Protein AF-A0A3B9HYS1-F1 (afdb_monomer)

Foldseek 3Di:
DWDKDWDWDQDPVVRAIAIEIETDDPVDDLVRVLVCQQVLVCVVVVLVVCCVPVNNVRSVCCLQVVHWYFYPRDDPPPPDDPGGRTRNVVSVVVVVVPD

Nearest PDB structures (foldseek):
  7y5y-assembly1_B  TM=4.567E-01  e=5.556E-01  Anaerolineae bacterium
  8t7p-assembly1_A  TM=4.909E-01  e=2.645E+00  Plasmodium falciparum
  4r5t-assembly1_A  TM=4.014E-01  e=1.911E+00  Plasmodium falciparum FcB1/Columbia
  3t8v-assembly1_A  TM=4.194E-01  e=2.176E+00  Plasmodium falciparum FcB1/Columbia

Mean predicted align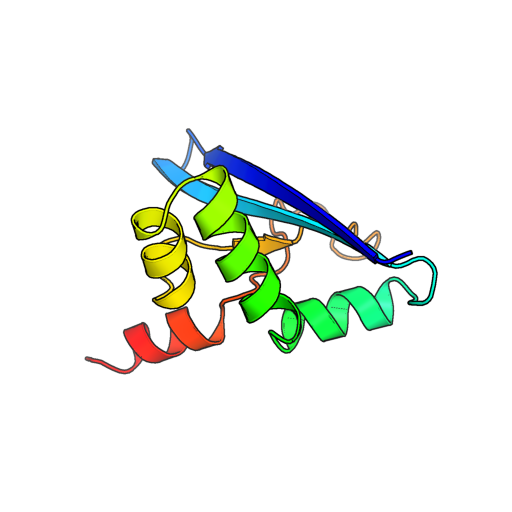ed error: 7.38 Å

pLDDT: mean 78.91, std 15.49, range [35.12, 95.44]

Radius of gyration: 13.42 Å; Cα contacts (8 Å, |Δi|>4): 143; chains: 1; bounding box: 27×33×43 Å

Secondary structure (DSSP, 8-state):
-EEEEEEEEEETTTTEEEEEEEEEETTS-HHHHHHHHHTTTTHHHHHHHHHHHH-HHHHHHHHHTSSEEEE----TTS-S---PEETTHHHHHHHHT--

Solvent-accessible surface area (backbone atoms only — not comparable to full-atom values): 5680 Å² total; per-residue (Å²): 97,84,46,79,46,76,48,82,45,73,41,78,93,78,73,46,62,33,37,38,32,48,79,48,40,78,87,53,53,74,67,57,50,50,48,37,38,66,72,30,70,50,40,69,56,52,35,53,51,35,27,75,75,72,30,62,70,54,17,47,31,34,65,57,30,78,30,48,36,28,32,59,75,83,51,93,81,61,70,95,60,98,70,48,50,56,31,40,51,68,31,40,52,62,55,67,72,71,119

Structure (mmCIF, N/CA/C/O backbone):
data_AF-A0A3B9HYS1-F1
#
_entry.id   AF-A0A3B9HYS1-F1
#
loop_
_atom_site.group_PDB
_atom_site.id
_atom_site.type_symbol
_atom_site.label_atom_id
_atom_site.label_alt_id
_atom_site.label_comp_id
_atom_site.label_asym_id
_atom_site.label_entity_id
_atom_site.label_seq_id
_atom_site.pdbx_PDB_ins_code
_atom_site.Cartn_x
_atom_site.Cartn_y
_atom_site.Cartn_z
_atom_site.occupancy
_atom_site.B_iso_or_equiv
_atom_site.auth_seq_id
_atom_site.auth_comp_id
_atom_site.auth_asym_id
_atom_site.auth_atom_id
_atom_site.pdbx_PDB_model_num
ATOM 1 N N . MET A 1 1 ? 5.196 -0.246 -18.839 1.00 76.88 1 MET A N 1
ATOM 2 C CA . MET A 1 1 ? 4.300 0.899 -18.550 1.00 76.88 1 MET A CA 1
ATOM 3 C C . MET A 1 1 ? 4.007 0.854 -17.066 1.00 76.88 1 MET A C 1
ATOM 5 O O . MET A 1 1 ? 3.710 -0.225 -16.578 1.00 76.88 1 MET A O 1
ATOM 9 N N . ARG A 1 2 ? 4.100 1.981 -16.354 1.00 82.75 2 ARG A N 1
ATOM 10 C CA . ARG A 1 2 ? 3.840 2.005 -14.911 1.00 82.75 2 ARG A CA 1
ATOM 11 C C . ARG A 1 2 ? 2.335 2.022 -14.639 1.00 82.75 2 ARG A C 1
ATOM 13 O O . ARG A 1 2 ? 1.632 2.884 -15.169 1.00 82.75 2 ARG A O 1
ATOM 20 N N . LYS A 1 3 ? 1.844 1.088 -13.827 1.00 85.06 3 LYS A N 1
ATOM 21 C CA . LYS A 1 3 ? 0.441 0.972 -13.422 1.00 85.06 3 LYS A CA 1
ATOM 22 C C . LYS A 1 3 ? 0.350 0.815 -11.908 1.00 85.06 3 LYS A C 1
ATOM 24 O O . LYS A 1 3 ? 1.047 0.002 -11.314 1.00 85.06 3 LYS A O 1
ATOM 29 N N . LEU A 1 4 ? -0.543 1.589 -11.305 1.00 86.19 4 LEU A N 1
ATOM 30 C CA . LEU A 1 4 ? -0.852 1.527 -9.884 1.00 86.19 4 LEU A CA 1
ATOM 31 C C . LEU A 1 4 ? -2.361 1.327 -9.738 1.00 86.19 4 LEU A C 1
ATOM 33 O O . LEU A 1 4 ? -3.142 2.124 -10.261 1.00 86.19 4 LEU A O 1
ATOM 37 N N . ILE A 1 5 ? -2.764 0.259 -9.064 1.00 86.75 5 ILE A N 1
ATOM 38 C CA . ILE A 1 5 ? -4.150 0.006 -8.676 1.00 86.75 5 ILE A CA 1
ATOM 39 C C . ILE A 1 5 ? -4.217 0.145 -7.163 1.00 86.75 5 ILE A C 1
ATOM 41 O O . ILE A 1 5 ? -3.351 -0.356 -6.448 1.00 86.75 5 ILE A O 1
ATOM 45 N N . ILE A 1 6 ? -5.241 0.847 -6.692 1.00 89.56 6 ILE A N 1
ATOM 46 C CA . ILE A 1 6 ? -5.476 1.048 -5.271 1.00 89.56 6 ILE A CA 1
ATOM 47 C C . ILE A 1 6 ? -6.905 0.643 -4.947 1.00 89.56 6 ILE A C 1
ATOM 49 O O . ILE A 1 6 ? -7.831 1.064 -5.641 1.00 89.56 6 ILE A O 1
ATOM 53 N N . ASP A 1 7 ? -7.064 -0.127 -3.876 1.00 89.94 7 ASP A N 1
ATOM 54 C CA . ASP A 1 7 ? -8.361 -0.488 -3.316 1.00 89.94 7 ASP A CA 1
ATOM 55 C C . ASP A 1 7 ? -8.380 -0.322 -1.790 1.00 89.94 7 ASP A C 1
ATOM 57 O O . ASP A 1 7 ? -7.338 -0.177 -1.144 1.00 89.94 7 ASP A O 1
ATOM 61 N N . PHE A 1 8 ? -9.577 -0.318 -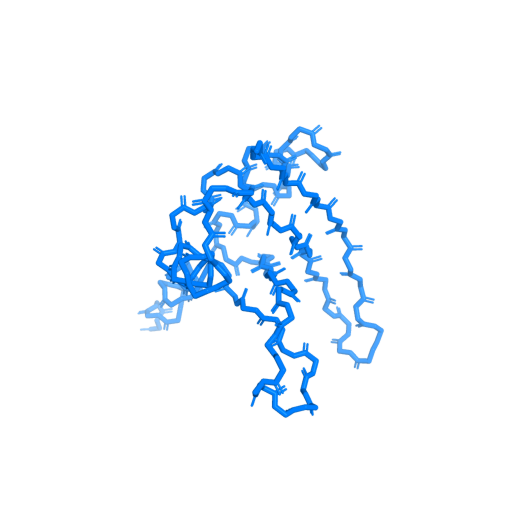1.217 1.00 88.50 8 PHE A N 1
ATOM 62 C CA . PHE A 1 8 ? -9.806 -0.244 0.215 1.00 88.50 8 PHE A CA 1
ATOM 63 C C . PHE A 1 8 ? -10.263 -1.608 0.730 1.00 88.50 8 PHE A C 1
ATOM 65 O O . PHE A 1 8 ? -11.310 -2.118 0.338 1.00 88.50 8 PHE A O 1
ATOM 72 N N . GLU A 1 9 ? -9.497 -2.189 1.646 1.00 88.38 9 GLU A N 1
ATOM 73 C CA . GLU A 1 9 ? -9.823 -3.461 2.280 1.00 88.38 9 GLU A CA 1
ATOM 74 C C . GLU A 1 9 ? -10.273 -3.228 3.723 1.00 88.38 9 GLU A C 1
ATOM 76 O O . GLU A 1 9 ? -9.672 -2.452 4.469 1.00 88.38 9 GLU A O 1
ATOM 81 N N . TYR A 1 10 ? -11.335 -3.925 4.126 1.00 85.19 10 TYR A N 1
ATOM 82 C CA . TYR A 1 10 ? -11.740 -4.047 5.521 1.00 85.19 10 TYR A CA 1
ATOM 83 C C . TYR A 1 10 ? -11.613 -5.503 5.956 1.00 85.19 10 TYR A C 1
ATOM 85 O O . TYR A 1 10 ? -12.313 -6.382 5.453 1.00 85.19 10 TYR A O 1
ATOM 93 N N . ASN A 1 11 ? -10.731 -5.758 6.915 1.00 81.88 11 ASN A N 1
ATOM 94 C CA . ASN A 1 11 ? -10.552 -7.080 7.485 1.00 81.88 11 ASN A CA 1
ATOM 95 C C . ASN A 1 11 ? -11.532 -7.270 8.652 1.00 81.88 11 ASN A C 1
ATOM 97 O O . ASN A 1 11 ? -11.298 -6.770 9.753 1.00 81.88 11 ASN A O 1
ATOM 101 N N . GLU A 1 12 ? -12.611 -8.024 8.426 1.00 80.62 12 GLU A N 1
ATOM 102 C CA . GLU A 1 12 ? -13.662 -8.251 9.432 1.00 80.62 12 GLU A CA 1
ATOM 103 C C . GLU A 1 12 ? -13.144 -8.927 10.711 1.00 80.62 12 GLU A C 1
ATOM 105 O O . GLU A 1 12 ? -13.607 -8.619 11.807 1.00 80.62 12 GLU A O 1
ATOM 110 N N . ALA A 1 13 ? -12.157 -9.821 10.596 1.00 77.69 13 ALA A N 1
ATOM 111 C CA . ALA A 1 13 ? -11.619 -10.564 11.736 1.00 77.69 13 ALA A CA 1
ATOM 112 C C . ALA A 1 13 ? -10.827 -9.672 12.707 1.00 77.69 13 ALA A C 1
ATOM 114 O O . ALA A 1 13 ? -10.839 -9.901 13.915 1.00 77.69 13 ALA A O 1
ATOM 115 N N . SER A 1 14 ? -10.133 -8.661 12.183 1.00 79.06 14 SER A N 1
ATOM 116 C CA . SER A 1 14 ? -9.347 -7.709 12.979 1.00 79.06 14 SER A CA 1
ATOM 117 C C . SER A 1 14 ? -10.048 -6.366 13.197 1.00 79.06 14 SER A C 1
ATOM 119 O O . SER A 1 14 ? -9.606 -5.578 14.032 1.00 79.06 14 SER A O 1
ATOM 121 N N . GLY A 1 15 ? -11.115 -6.086 12.445 1.00 81.62 15 GLY A N 1
ATOM 122 C CA . GLY A 1 15 ? -11.793 -4.793 12.405 1.00 81.62 15 GLY A CA 1
ATOM 123 C C . GLY A 1 15 ? -10.942 -3.660 11.824 1.00 81.62 15 GLY A C 1
ATOM 124 O O . GLY A 1 15 ? -11.266 -2.491 12.033 1.00 81.62 15 GLY A O 1
ATOM 125 N N . ARG A 1 16 ? -9.833 -3.979 11.145 1.00 82.06 16 ARG A N 1
ATOM 126 C CA . ARG A 1 16 ? -8.883 -2.995 10.614 1.00 82.06 16 ARG A CA 1
ATOM 127 C C . ARG A 1 16 ? -9.135 -2.748 9.135 1.00 82.06 16 ARG A C 1
ATOM 129 O O . ARG A 1 16 ? -9.337 -3.690 8.373 1.00 82.06 16 ARG A O 1
ATOM 136 N N . SER A 1 17 ? -9.047 -1.481 8.750 1.00 88.12 17 SER A N 1
ATOM 137 C CA . SER A 1 17 ? -9.023 -1.069 7.350 1.00 88.12 17 SER A CA 1
ATOM 138 C C . SER A 1 17 ? -7.592 -0.865 6.858 1.00 88.12 17 SER A C 1
ATOM 140 O O . SER A 1 17 ? -6.718 -0.444 7.625 1.00 88.12 17 SER A O 1
ATOM 142 N N . SER A 1 18 ? -7.371 -1.111 5.575 1.00 89.75 18 SER A N 1
ATOM 143 C CA . SER A 1 18 ? -6.098 -0.934 4.875 1.00 89.75 18 SER A CA 1
ATOM 144 C C . SER A 1 18 ? -6.347 -0.430 3.457 1.00 89.75 18 SER A C 1
ATOM 146 O O . SER A 1 18 ? -7.378 -0.701 2.847 1.00 89.75 18 SER A O 1
ATOM 148 N N . ILE A 1 19 ? -5.375 0.302 2.920 1.00 90.31 19 ILE A N 1
ATOM 149 C CA . ILE A 1 19 ? -5.257 0.507 1.484 1.00 90.31 19 ILE A CA 1
ATOM 150 C C . ILE A 1 19 ? -4.421 -0.626 0.915 1.00 90.31 19 ILE A C 1
ATOM 152 O O . ILE A 1 19 ? -3.289 -0.851 1.345 1.00 90.31 19 ILE A O 1
ATOM 156 N N . VAL A 1 20 ? -4.972 -1.294 -0.082 1.00 89.62 20 VAL A N 1
ATOM 157 C CA . VAL A 1 20 ? -4.310 -2.335 -0.847 1.00 89.62 20 VAL A CA 1
ATOM 158 C C . VAL A 1 20 ? -3.770 -1.721 -2.128 1.00 89.62 20 VAL A C 1
ATOM 160 O O . VAL A 1 20 ? -4.479 -0.997 -2.824 1.00 89.62 20 VAL A O 1
ATOM 163 N N . VAL A 1 21 ? -2.506 -1.993 -2.426 1.00 88.19 21 VAL A N 1
ATOM 164 C CA . VAL A 1 21 ? -1.811 -1.491 -3.607 1.00 88.19 21 VAL A CA 1
ATOM 165 C C . VAL A 1 21 ? -1.369 -2.676 -4.453 1.00 88.19 21 VAL A C 1
ATOM 167 O O . VAL A 1 21 ? -0.717 -3.599 -3.968 1.00 88.19 21 VAL A O 1
ATOM 170 N N . ASP A 1 22 ? -1.717 -2.636 -5.729 1.00 86.56 22 ASP A N 1
ATOM 171 C CA . ASP A 1 22 ? -1.128 -3.485 -6.758 1.00 86.56 22 ASP A CA 1
ATOM 172 C C . ASP A 1 22 ? -0.308 -2.575 -7.675 1.00 86.56 22 ASP A C 1
ATOM 174 O O . ASP A 1 22 ? -0.830 -1.658 -8.320 1.00 86.56 22 ASP A O 1
ATOM 178 N N . PHE A 1 23 ? 1.008 -2.766 -7.630 1.00 85.25 23 PHE A N 1
ATOM 179 C CA . PHE A 1 23 ? 1.973 -1.948 -8.341 1.00 85.25 23 PHE A CA 1
ATOM 180 C C . PHE A 1 23 ? 2.667 -2.796 -9.399 1.00 85.25 23 PHE A C 1
ATOM 182 O O . PHE A 1 23 ? 3.301 -3.795 -9.083 1.00 85.25 23 PHE A O 1
ATOM 189 N N . ASN A 1 24 ? 2.560 -2.371 -10.655 1.00 83.62 24 ASN A N 1
ATOM 190 C CA . ASN A 1 24 ? 3.109 -3.094 -11.787 1.00 83.62 24 ASN A CA 1
ATOM 191 C C . ASN A 1 24 ? 3.915 -2.146 -12.680 1.00 83.62 24 ASN A C 1
ATOM 193 O O . ASN A 1 24 ? 3.438 -1.072 -13.063 1.00 83.62 24 ASN A O 1
ATOM 197 N N . ASP A 1 25 ? 5.135 -2.546 -13.023 1.00 84.69 25 ASP A N 1
ATOM 198 C CA . ASP A 1 25 ? 5.972 -1.851 -13.990 1.00 84.69 25 ASP A CA 1
ATOM 199 C C . ASP A 1 25 ? 6.700 -2.866 -14.875 1.00 84.69 25 ASP A C 1
ATOM 201 O O . ASP A 1 25 ? 7.628 -3.533 -14.430 1.00 84.69 25 ASP A O 1
ATOM 205 N N . ASP A 1 26 ? 6.313 -2.945 -16.155 1.00 85.19 26 ASP A N 1
ATOM 206 C CA . ASP A 1 26 ? 6.925 -3.879 -17.119 1.00 85.19 26 ASP A CA 1
ATOM 207 C C . ASP A 1 26 ? 8.443 -3.679 -17.322 1.00 85.19 26 ASP A C 1
ATOM 209 O O . ASP A 1 26 ? 9.087 -4.483 -17.996 1.00 85.19 26 ASP A O 1
ATOM 213 N N . SER A 1 27 ? 9.008 -2.569 -16.834 1.00 86.69 27 SER A N 1
ATOM 214 C CA . SER A 1 27 ? 10.444 -2.280 -16.903 1.00 86.69 27 SER A CA 1
ATOM 215 C C . SER A 1 27 ? 11.234 -2.765 -15.686 1.00 86.69 27 SER A C 1
ATOM 217 O O . SER A 1 27 ? 12.463 -2.746 -15.728 1.00 86.69 27 SER A O 1
ATOM 219 N N . MET A 1 28 ? 10.544 -3.219 -14.636 1.00 84.00 28 MET A N 1
ATOM 220 C CA . MET A 1 28 ? 11.125 -3.669 -13.376 1.00 84.00 28 MET A CA 1
ATOM 221 C C . MET A 1 28 ? 10.856 -5.160 -13.159 1.00 84.00 28 MET A C 1
ATOM 223 O O . MET A 1 28 ? 9.810 -5.703 -13.507 1.00 84.00 28 MET A O 1
ATOM 227 N N . THR A 1 29 ? 11.810 -5.842 -12.544 1.00 84.25 29 THR A N 1
ATOM 228 C CA . THR A 1 29 ? 11.623 -7.190 -12.008 1.00 84.25 29 THR A CA 1
ATOM 229 C C . THR A 1 29 ? 10.813 -7.144 -10.712 1.00 84.25 29 THR A C 1
ATOM 231 O O . THR A 1 29 ? 10.826 -6.147 -9.991 1.00 84.25 29 THR A O 1
ATOM 234 N N . ASN A 1 30 ? 10.190 -8.262 -10.330 1.00 79.00 30 ASN A N 1
ATOM 235 C CA . ASN A 1 30 ? 9.480 -8.361 -9.046 1.00 79.00 30 ASN A CA 1
ATOM 236 C C . ASN A 1 30 ? 10.382 -8.019 -7.845 1.00 79.00 30 ASN A C 1
ATOM 238 O O . ASN A 1 30 ? 9.906 -7.528 -6.828 1.00 79.00 30 ASN A O 1
ATOM 242 N N . ILE A 1 31 ? 11.692 -8.284 -7.933 1.00 81.88 31 ILE A N 1
ATOM 243 C CA . ILE A 1 31 ? 12.645 -7.923 -6.873 1.00 81.88 31 ILE A CA 1
ATOM 244 C C . ILE A 1 31 ? 12.771 -6.400 -6.773 1.00 81.88 31 ILE A C 1
ATOM 246 O O . ILE A 1 31 ? 12.684 -5.857 -5.678 1.00 81.88 31 ILE A O 1
ATOM 250 N N . GLU A 1 32 ? 12.934 -5.711 -7.902 1.00 83.25 32 GLU A N 1
ATOM 251 C CA . GLU A 1 32 ? 13.029 -4.248 -7.944 1.00 83.25 32 GLU A CA 1
ATOM 252 C C . GLU A 1 32 ? 11.728 -3.586 -7.484 1.00 83.25 32 GLU A C 1
ATOM 254 O O . GLU A 1 32 ? 11.774 -2.613 -6.736 1.00 83.25 32 GLU A O 1
ATOM 259 N N . ILE A 1 33 ? 10.575 -4.145 -7.862 1.00 82.81 33 ILE A N 1
ATOM 260 C CA . ILE A 1 33 ? 9.268 -3.686 -7.380 1.00 82.81 33 ILE A CA 1
ATOM 261 C C . ILE A 1 33 ? 9.185 -3.826 -5.857 1.00 82.81 33 ILE A C 1
ATOM 263 O O . ILE A 1 33 ? 8.873 -2.860 -5.164 1.00 82.81 33 ILE A O 1
ATOM 267 N N . ASN A 1 34 ? 9.533 -4.994 -5.314 1.00 79.44 34 ASN A N 1
ATOM 268 C CA . ASN A 1 34 ? 9.520 -5.224 -3.871 1.00 79.44 34 ASN A CA 1
ATOM 269 C C . ASN A 1 34 ? 10.454 -4.273 -3.113 1.00 79.44 34 ASN A C 1
ATOM 271 O O . ASN A 1 34 ? 10.088 -3.786 -2.043 1.00 79.44 34 ASN A O 1
ATOM 275 N N . GLU A 1 35 ? 11.640 -3.989 -3.649 1.00 81.81 35 GLU A N 1
ATOM 276 C CA . GLU A 1 35 ? 12.572 -3.042 -3.034 1.00 81.81 35 GLU A CA 1
ATOM 277 C C . GLU A 1 35 ? 12.059 -1.598 -3.110 1.00 81.81 35 GLU A C 1
ATOM 279 O O . GLU A 1 35 ? 12.122 -0.898 -2.103 1.00 81.81 35 GLU A O 1
ATOM 284 N N . ALA A 1 36 ? 11.459 -1.171 -4.226 1.00 83.12 36 ALA A N 1
ATOM 285 C CA . ALA A 1 36 ? 10.817 0.144 -4.347 1.00 83.12 36 ALA A CA 1
ATOM 286 C C . ALA A 1 36 ? 9.626 0.310 -3.382 1.00 83.12 36 ALA A C 1
ATOM 288 O O . ALA A 1 36 ? 9.378 1.386 -2.833 1.00 83.12 36 ALA A O 1
ATOM 289 N N . VAL A 1 37 ? 8.883 -0.771 -3.137 1.00 83.00 37 VAL A N 1
ATOM 290 C CA . VAL A 1 37 ? 7.803 -0.805 -2.147 1.00 83.00 37 VAL A CA 1
ATOM 291 C C . VAL A 1 37 ? 8.371 -0.700 -0.727 1.00 83.00 37 VAL A C 1
ATOM 293 O O . VAL A 1 37 ? 7.904 0.121 0.062 1.00 83.00 37 VAL A O 1
ATOM 296 N N . ARG A 1 38 ? 9.389 -1.507 -0.393 1.00 79.31 38 ARG A N 1
ATOM 297 C CA . ARG A 1 38 ? 10.014 -1.539 0.943 1.00 79.31 38 ARG A CA 1
ATOM 298 C C . ARG A 1 38 ? 10.749 -0.253 1.291 1.00 79.31 38 ARG A C 1
ATOM 300 O O . ARG A 1 38 ? 10.737 0.145 2.453 1.00 79.31 38 ARG A O 1
ATOM 307 N N . SER A 1 39 ? 11.388 0.378 0.310 1.00 81.81 39 SER A N 1
ATOM 308 C CA . SER A 1 39 ? 12.090 1.652 0.475 1.00 81.81 39 SER A CA 1
ATOM 309 C C . SER A 1 39 ? 11.132 2.836 0.636 1.00 81.81 39 SER A C 1
ATOM 311 O O . SER A 1 39 ? 11.571 3.934 0.974 1.00 81.81 39 SER A O 1
ATOM 313 N N . GLY A 1 40 ? 9.832 2.629 0.393 1.00 80.94 40 GLY A N 1
ATOM 314 C CA . GLY A 1 40 ? 8.827 3.684 0.395 1.00 80.94 40 GLY A CA 1
ATOM 315 C C . GLY A 1 40 ? 8.899 4.593 -0.834 1.00 80.94 40 GLY A C 1
ATOM 316 O O . GLY A 1 40 ? 8.219 5.615 -0.857 1.00 80.94 40 GLY A O 1
ATOM 317 N N . GLU A 1 41 ? 9.669 4.240 -1.869 1.00 86.69 41 GLU A N 1
ATOM 318 C CA . GLU A 1 41 ? 9.813 5.036 -3.097 1.00 86.69 41 GLU A CA 1
ATOM 319 C C . GLU A 1 41 ? 8.460 5.314 -3.764 1.00 86.69 41 GLU A C 1
ATOM 321 O O . GLU A 1 41 ? 8.219 6.401 -4.290 1.00 86.69 41 GLU A O 1
ATOM 326 N N . ILE A 1 42 ? 7.537 4.355 -3.688 1.00 88.31 42 ILE A N 1
ATOM 327 C CA . ILE A 1 42 ? 6.202 4.498 -4.275 1.00 88.31 42 ILE A CA 1
ATOM 328 C C . ILE A 1 42 ? 5.184 5.183 -3.346 1.00 88.31 42 ILE A C 1
ATOM 330 O O . ILE A 1 42 ? 4.058 5.438 -3.773 1.00 88.31 42 ILE A O 1
ATOM 334 N N . LEU A 1 43 ? 5.541 5.492 -2.092 1.00 89.62 43 LEU A N 1
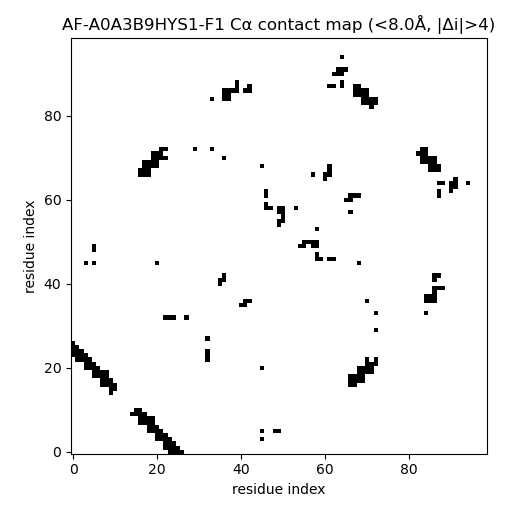ATOM 335 C CA . LEU A 1 43 ? 4.601 5.991 -1.081 1.00 89.62 43 LEU A CA 1
ATOM 336 C C . LEU A 1 43 ? 3.936 7.307 -1.501 1.00 89.62 43 LEU A C 1
ATOM 338 O O . LEU A 1 43 ? 2.723 7.454 -1.363 1.00 89.62 43 LEU A O 1
ATOM 342 N N . ASP A 1 44 ? 4.704 8.248 -2.050 1.00 90.31 44 ASP A N 1
ATOM 343 C CA . ASP A 1 44 ? 4.167 9.537 -2.500 1.00 90.31 44 ASP A CA 1
ATOM 344 C C . ASP A 1 44 ? 3.130 9.374 -3.616 1.00 90.31 44 ASP A C 1
ATOM 346 O O . ASP A 1 44 ? 2.155 10.127 -3.692 1.00 90.31 44 ASP A O 1
ATOM 350 N N . GLU A 1 45 ? 3.315 8.379 -4.482 1.0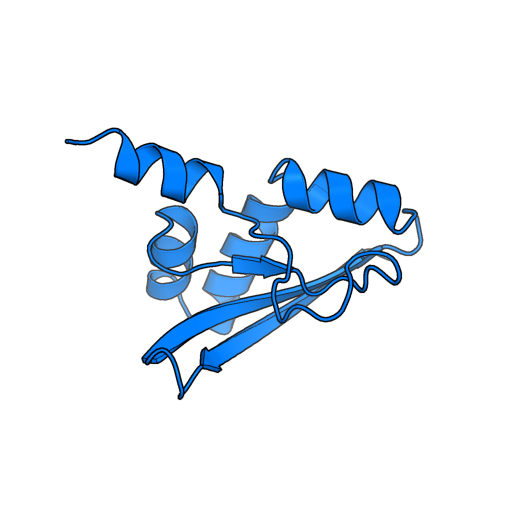0 90.81 45 GLU A N 1
ATOM 351 C CA . GLU A 1 45 ? 2.376 8.079 -5.559 1.00 90.81 45 GLU A CA 1
ATOM 352 C C . GLU A 1 45 ? 1.109 7.414 -5.027 1.00 90.81 45 GLU A C 1
ATOM 354 O O . GLU A 1 45 ? 0.006 7.814 -5.402 1.00 90.81 45 GLU A O 1
ATOM 359 N N . VAL A 1 46 ? 1.256 6.489 -4.074 1.00 90.81 46 VAL A N 1
ATOM 360 C CA . VAL A 1 46 ? 0.133 5.879 -3.351 1.00 90.81 46 VAL A CA 1
ATOM 361 C C . VAL A 1 46 ? -0.698 6.944 -2.634 1.00 90.81 46 VAL A C 1
ATOM 363 O O . VAL A 1 46 ? -1.920 6.951 -2.761 1.00 90.81 46 VAL A O 1
ATOM 366 N N . ILE A 1 47 ? -0.059 7.893 -1.943 1.00 92.56 47 ILE A N 1
ATOM 367 C CA . ILE A 1 47 ? -0.749 8.990 -1.247 1.00 92.56 47 ILE A CA 1
ATOM 368 C C . ILE A 1 47 ? -1.504 9.882 -2.240 1.00 92.56 47 ILE A C 1
ATOM 370 O O . ILE A 1 47 ? -2.658 10.230 -1.991 1.00 92.56 47 ILE A O 1
ATOM 374 N N . LYS A 1 48 ? -0.888 10.241 -3.375 1.00 93.56 48 LYS A N 1
ATOM 375 C CA . LYS A 1 48 ? -1.552 11.048 -4.414 1.00 93.56 48 LYS A CA 1
ATOM 376 C C . LYS A 1 48 ? -2.785 10.347 -4.975 1.00 93.56 48 LYS A C 1
ATOM 378 O O . LYS A 1 48 ? -3.830 10.972 -5.112 1.00 93.56 48 LYS A O 1
ATOM 383 N N . GLN A 1 49 ? -2.677 9.063 -5.292 1.00 92.38 49 GLN A N 1
ATOM 384 C CA . GLN A 1 49 ? -3.800 8.302 -5.835 1.00 92.38 49 GLN A CA 1
ATOM 385 C C . GLN A 1 49 ? -4.893 8.072 -4.782 1.00 92.38 49 GLN A C 1
ATOM 387 O O . GLN A 1 49 ? -6.07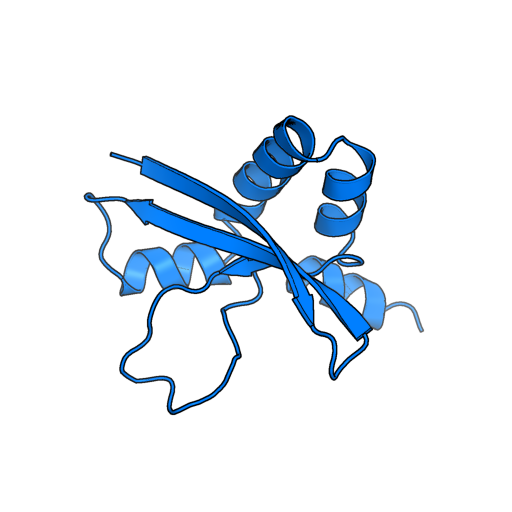3 8.213 -5.093 1.00 92.38 49 GLN A O 1
ATOM 392 N N . ALA A 1 50 ? -4.529 7.836 -3.518 1.00 92.06 50 ALA A N 1
ATOM 393 C CA . ALA A 1 50 ? -5.491 7.773 -2.421 1.00 92.06 50 ALA A CA 1
ATOM 394 C C . ALA A 1 50 ? -6.269 9.092 -2.263 1.00 92.06 50 ALA A C 1
ATOM 396 O O . ALA A 1 50 ? -7.485 9.059 -2.083 1.00 92.06 50 ALA A O 1
ATOM 397 N N . ALA A 1 51 ? -5.600 10.243 -2.403 1.00 94.44 51 ALA A N 1
ATOM 398 C CA . ALA A 1 51 ? -6.254 11.552 -2.365 1.00 94.44 51 ALA A CA 1
ATOM 399 C C . ALA A 1 51 ? -7.266 11.721 -3.507 1.00 94.44 51 ALA A C 1
ATOM 401 O O . ALA A 1 51 ? -8.368 12.219 -3.288 1.00 94.44 51 ALA A O 1
ATOM 402 N N . LEU A 1 52 ? -6.905 11.272 -4.713 1.00 94.12 52 LEU A N 1
ATOM 403 C CA . LEU A 1 52 ? -7.757 11.362 -5.899 1.00 94.12 52 LEU A CA 1
ATOM 404 C C . LEU A 1 52 ? -8.989 10.451 -5.823 1.00 94.12 52 LEU A C 1
ATOM 406 O O . LEU A 1 52 ? -10.062 10.854 -6.264 1.00 94.12 52 LEU A O 1
ATOM 410 N N . ILE A 1 53 ? -8.837 9.232 -5.297 1.00 93.00 53 ILE A N 1
ATOM 411 C CA . ILE A 1 53 ? -9.890 8.204 -5.318 1.00 93.00 53 ILE A CA 1
ATOM 412 C C . ILE A 1 53 ? -10.769 8.272 -4.063 1.00 93.00 53 ILE A C 1
ATOM 414 O O . ILE A 1 53 ? -11.992 8.205 -4.163 1.00 93.00 53 ILE A O 1
ATOM 418 N N . PHE A 1 54 ? -10.159 8.415 -2.884 1.00 92.88 54 PHE A N 1
ATOM 419 C CA . PHE A 1 54 ? -10.844 8.317 -1.589 1.00 92.88 54 PHE A CA 1
ATOM 420 C C . PHE A 1 54 ? -10.917 9.648 -0.829 1.00 92.88 54 PHE A C 1
ATOM 422 O O . PHE A 1 54 ? -11.632 9.749 0.168 1.00 92.88 54 PHE A O 1
ATOM 429 N N . GLY A 1 55 ? -10.209 10.675 -1.301 1.00 94.38 55 GLY A N 1
ATOM 430 C CA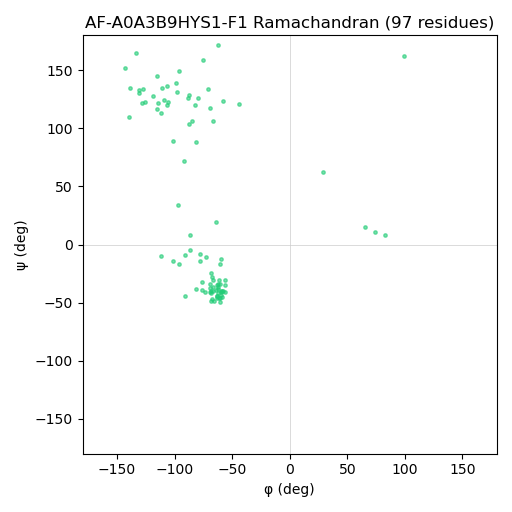 . GLY A 1 55 ? -10.179 12.006 -0.703 1.00 94.38 55 GLY A CA 1
ATOM 431 C C . GLY A 1 55 ? -8.957 12.269 0.183 1.00 94.38 55 GLY A C 1
ATOM 432 O O . GLY A 1 55 ? -8.266 11.362 0.651 1.00 94.38 55 GLY A O 1
ATOM 433 N N . GLU A 1 56 ? -8.701 13.555 0.431 1.00 95.44 56 GLU A N 1
ATOM 434 C CA . GLU A 1 56 ? -7.517 14.039 1.160 1.00 95.44 56 GLU A CA 1
ATOM 435 C C . GLU A 1 56 ? -7.421 13.531 2.604 1.00 95.44 56 GLU A C 1
ATOM 437 O O . GLU A 1 56 ? -6.319 13.331 3.113 1.00 95.44 56 GLU A O 1
ATOM 442 N N . ASP A 1 57 ? -8.552 13.278 3.269 1.00 94.81 57 ASP A N 1
ATOM 443 C CA . ASP A 1 57 ? -8.542 12.741 4.634 1.00 94.81 57 ASP A CA 1
ATOM 444 C C . ASP A 1 57 ? -7.896 11.348 4.682 1.00 94.81 57 ASP A C 1
ATOM 446 O O . ASP A 1 57 ? -6.995 11.095 5.483 1.00 94.81 57 ASP A O 1
ATOM 450 N N . VAL A 1 58 ? -8.276 10.470 3.749 1.00 92.44 58 VAL A N 1
ATOM 451 C CA . VAL A 1 58 ? -7.702 9.125 3.624 1.00 92.44 58 VAL A CA 1
ATOM 452 C C . VAL A 1 58 ? -6.213 9.208 3.289 1.00 92.44 58 VAL A C 1
ATOM 454 O O . VAL A 1 58 ? -5.395 8.543 3.926 1.00 92.44 58 VAL A O 1
ATOM 457 N N . ALA A 1 59 ? -5.831 10.077 2.351 1.00 93.31 59 ALA A N 1
ATOM 458 C CA . ALA A 1 59 ? -4.431 10.299 1.996 1.00 93.31 59 ALA A CA 1
ATOM 459 C C . ALA A 1 59 ? -3.588 10.768 3.193 1.00 93.31 59 ALA A C 1
ATOM 461 O O . ALA A 1 59 ? -2.461 10.304 3.384 1.00 93.31 59 ALA A O 1
ATOM 462 N N . GLN A 1 60 ? -4.139 11.646 4.035 1.00 93.06 60 GLN A N 1
ATOM 463 C CA . GLN A 1 60 ? -3.474 12.102 5.250 1.00 93.06 60 GLN A CA 1
ATOM 464 C C . GLN A 1 60 ? -3.326 10.971 6.276 1.00 93.06 60 GLN A C 1
ATOM 466 O O . GLN A 1 60 ? -2.263 10.829 6.877 1.00 93.06 60 GLN A O 1
ATOM 471 N N . GLN A 1 61 ? -4.339 10.117 6.443 1.00 91.81 61 GLN A N 1
ATOM 472 C CA . GLN A 1 61 ? -4.238 8.948 7.321 1.00 91.81 61 GLN A CA 1
ATOM 473 C C . GLN A 1 61 ? -3.149 7.965 6.863 1.00 91.81 61 GLN A C 1
ATOM 475 O O . GLN A 1 61 ? -2.422 7.436 7.707 1.00 91.81 61 GLN A O 1
ATOM 480 N N . VAL A 1 62 ? -2.987 7.759 5.552 1.00 90.94 62 VAL A N 1
ATOM 481 C CA . VAL A 1 62 ? -1.902 6.940 4.980 1.00 90.94 62 VAL A CA 1
ATOM 482 C C . VAL A 1 62 ? -0.543 7.586 5.227 1.00 90.94 62 VAL A C 1
ATOM 484 O O . VAL A 1 62 ? 0.373 6.925 5.717 1.00 90.94 62 VAL A O 1
ATOM 487 N N . ARG A 1 63 ? -0.419 8.886 4.939 1.00 90.44 63 ARG A N 1
ATOM 488 C CA . ARG A 1 63 ? 0.806 9.668 5.162 1.00 90.44 63 ARG A CA 1
ATOM 489 C C . ARG A 1 63 ? 1.262 9.610 6.618 1.00 90.44 63 ARG A C 1
ATOM 491 O O . ARG A 1 63 ? 2.452 9.477 6.885 1.00 90.44 63 ARG A O 1
ATOM 498 N N . ASP A 1 64 ? 0.313 9.688 7.545 1.00 89.12 64 ASP A N 1
ATOM 499 C CA . ASP A 1 64 ? 0.590 9.662 8.978 1.00 89.12 64 ASP A CA 1
ATOM 500 C C . ASP A 1 64 ? 0.884 8.251 9.507 1.00 89.12 64 ASP A C 1
ATOM 502 O O . ASP A 1 64 ? 1.359 8.130 10.631 1.00 89.12 64 ASP A O 1
ATOM 506 N N . GLY A 1 65 ? 0.589 7.189 8.748 1.00 85.62 65 GLY A N 1
ATOM 507 C CA . GLY A 1 65 ? 0.700 5.802 9.214 1.00 85.62 65 GLY A CA 1
ATOM 508 C C . GLY A 1 65 ? -0.510 5.298 10.012 1.00 85.62 65 GLY A C 1
ATOM 509 O O . GLY A 1 65 ? -0.459 4.205 10.567 1.00 85.62 65 GLY A O 1
ATOM 510 N N . ARG A 1 66 ? -1.603 6.072 10.082 1.00 87.25 66 ARG A N 1
ATOM 511 C CA . ARG A 1 66 ? -2.852 5.680 10.769 1.00 87.25 66 ARG A CA 1
ATOM 512 C C . ARG A 1 66 ? -3.672 4.675 9.963 1.00 87.25 66 ARG A C 1
ATOM 514 O O . ARG A 1 66 ? -4.320 3.814 10.550 1.00 87.25 66 ARG A O 1
ATOM 521 N N . LEU A 1 67 ? -3.610 4.778 8.638 1.00 88.75 67 LEU A N 1
ATOM 522 C CA . LEU A 1 67 ? -4.147 3.793 7.708 1.00 88.75 67 LEU A CA 1
ATOM 523 C C . LEU A 1 67 ? -2.975 3.076 7.035 1.00 88.75 67 LEU A C 1
ATOM 525 O O . LEU A 1 67 ? -2.085 3.719 6.476 1.00 88.75 67 LEU A O 1
ATOM 529 N N . ALA A 1 68 ? -2.941 1.748 7.124 1.00 88.81 68 ALA A N 1
ATOM 530 C CA 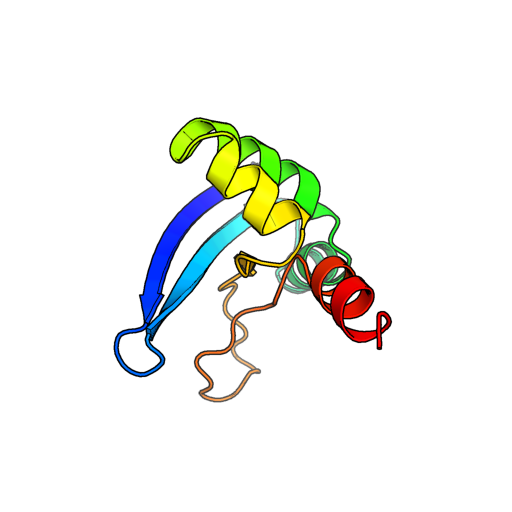. ALA A 1 68 ? -1.874 0.962 6.513 1.00 88.81 68 ALA A CA 1
ATOM 531 C C . ALA A 1 68 ? -2.015 0.987 4.987 1.00 88.81 68 ALA A C 1
ATOM 533 O O . ALA A 1 68 ? -3.112 0.770 4.481 1.00 88.81 68 ALA A O 1
ATOM 534 N N . ALA A 1 69 ? -0.916 1.214 4.270 1.00 88.19 69 ALA A N 1
ATOM 535 C CA . ALA A 1 69 ? -0.840 0.971 2.833 1.00 88.19 69 ALA A CA 1
ATOM 536 C C . ALA A 1 69 ? -0.010 -0.292 2.602 1.00 88.19 69 ALA A C 1
ATOM 538 O O . ALA A 1 69 ? 1.125 -0.371 3.072 1.00 88.19 69 ALA A O 1
ATOM 539 N N . VAL A 1 70 ? -0.583 -1.281 1.923 1.00 87.69 70 VAL A N 1
ATOM 540 C CA . VAL A 1 70 ? -0.040 -2.636 1.810 1.00 87.69 70 VAL A CA 1
ATOM 541 C C . VAL A 1 70 ? 0.025 -3.031 0.340 1.00 87.69 70 VAL A C 1
ATOM 543 O O . VAL A 1 70 ? -0.998 -3.047 -0.335 1.00 87.69 70 VAL A O 1
ATOM 546 N N . CYS A 1 71 ? 1.213 -3.366 -0.159 1.00 85.81 71 CYS A N 1
ATOM 547 C CA . CYS A 1 71 ? 1.386 -3.891 -1.510 1.00 85.81 71 CYS A CA 1
ATOM 548 C C . CYS A 1 71 ? 1.225 -5.417 -1.521 1.00 85.81 71 CYS A C 1
ATOM 550 O O . CYS A 1 71 ? 1.888 -6.098 -0.736 1.00 85.81 71 CYS A O 1
ATOM 552 N N . LEU A 1 72 ? 0.378 -5.963 -2.398 1.00 75.31 72 LEU A N 1
ATOM 553 C CA . LEU A 1 72 ? 0.103 -7.412 -2.468 1.00 75.31 72 LEU A CA 1
ATOM 554 C C . LEU A 1 72 ? 1.072 -8.204 -3.342 1.00 75.31 72 LEU A C 1
ATOM 556 O O . LEU A 1 72 ? 0.803 -9.375 -3.624 1.00 75.31 72 LEU A O 1
ATOM 560 N N . ASP A 1 73 ? 2.149 -7.584 -3.816 1.00 66.56 73 ASP A N 1
ATOM 561 C CA . ASP A 1 73 ? 2.909 -8.175 -4.904 1.00 66.56 73 ASP A CA 1
ATOM 562 C C . ASP A 1 73 ? 3.414 -9.584 -4.543 1.00 66.56 73 ASP A C 1
ATOM 564 O O . ASP A 1 73 ? 4.001 -9.834 -3.483 1.00 66.56 73 ASP A O 1
ATOM 568 N N . HIS A 1 74 ? 3.034 -10.545 -5.389 1.00 55.00 74 HIS A N 1
ATOM 569 C CA . HIS A 1 74 ? 3.035 -11.969 -5.067 1.00 55.00 74 HIS A CA 1
ATOM 570 C C . HIS A 1 74 ? 4.472 -12.462 -4.883 1.00 55.00 74 HIS A C 1
ATOM 572 O O . HIS A 1 74 ? 5.208 -12.691 -5.843 1.00 55.00 74 HIS A O 1
ATOM 578 N N . HIS A 1 75 ? 4.860 -12.711 -3.637 1.00 51.28 75 HIS A N 1
ATOM 579 C CA . HIS A 1 75 ? 6.057 -13.473 -3.314 1.00 51.28 75 HIS A CA 1
ATOM 580 C C . HIS A 1 75 ? 5.720 -14.976 -3.331 1.00 51.28 75 HIS A C 1
ATOM 582 O O . HIS A 1 75 ? 5.135 -15.468 -2.366 1.00 51.28 75 HIS A O 1
ATOM 588 N N . PRO A 1 76 ? 6.144 -15.767 -4.337 1.00 47.16 76 PRO A N 1
ATOM 589 C CA . PRO A 1 76 ? 6.061 -17.229 -4.247 1.00 47.16 76 PRO A CA 1
ATOM 590 C C . PRO A 1 76 ? 6.873 -17.807 -3.066 1.00 47.16 76 PRO A C 1
ATOM 592 O O . PRO A 1 76 ? 6.635 -18.942 -2.655 1.00 47.16 76 PRO A O 1
ATOM 595 N N . GLU A 1 77 ? 7.801 -17.030 -2.491 1.00 43.94 77 GLU A N 1
ATOM 596 C CA . GLU A 1 77 ? 8.659 -17.433 -1.366 1.00 43.94 77 GLU A CA 1
ATOM 597 C C . GLU A 1 77 ? 8.153 -16.991 0.024 1.00 43.94 77 GLU A C 1
ATOM 599 O O . GLU A 1 77 ? 8.564 -17.566 1.037 1.00 43.94 77 GLU A O 1
ATOM 604 N N . LEU A 1 78 ? 7.223 -16.028 0.107 1.00 46.84 78 LEU A N 1
ATOM 605 C CA . LEU A 1 78 ? 6.557 -15.674 1.365 1.00 46.84 78 LEU A CA 1
ATOM 606 C C . LEU A 1 78 ? 5.426 -16.679 1.589 1.00 46.84 78 LEU A C 1
ATOM 608 O O . LEU A 1 78 ? 4.295 -16.523 1.139 1.00 46.84 78 LEU A O 1
ATOM 612 N N . LYS A 1 79 ? 5.778 -17.783 2.251 1.00 38.78 79 LYS A N 1
ATOM 613 C CA . LYS A 1 79 ? 4.850 -18.837 2.673 1.00 38.78 79 LYS A CA 1
ATOM 614 C C . LYS A 1 79 ? 3.579 -18.239 3.284 1.00 38.78 79 LYS A C 1
ATOM 616 O O . LYS A 1 79 ? 3.676 -17.612 4.330 1.00 38.78 79 LYS A O 1
ATOM 621 N N . ARG A 1 80 ? 2.417 -18.552 2.692 1.00 39.88 80 ARG A N 1
ATOM 622 C CA . ARG A 1 80 ? 1.079 -18.599 3.328 1.00 39.88 80 ARG A CA 1
ATOM 623 C C . ARG A 1 80 ? 0.910 -17.643 4.519 1.00 39.88 80 ARG A C 1
ATOM 625 O O . ARG A 1 80 ? 0.692 -18.087 5.646 1.00 39.88 80 ARG A O 1
ATOM 632 N N . GLY A 1 81 ? 1.028 -16.351 4.265 1.00 46.66 81 GLY A N 1
ATOM 633 C CA . GLY A 1 81 ? 0.669 -15.317 5.219 1.00 46.66 81 GLY A CA 1
ATOM 634 C C . GLY A 1 81 ? -0.042 -14.214 4.463 1.00 46.66 81 GLY A C 1
ATOM 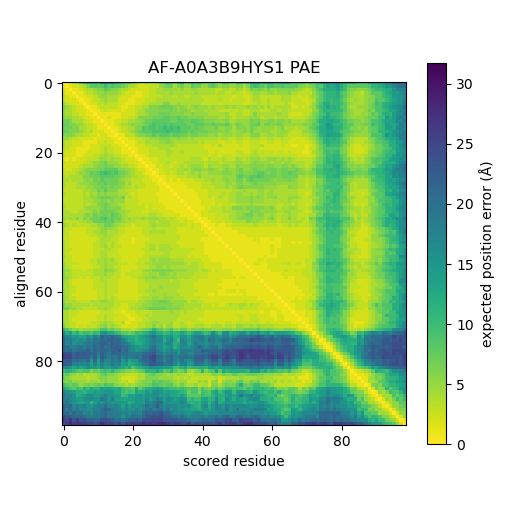635 O O . GLY A 1 81 ? 0.444 -13.801 3.415 1.00 46.66 81 GLY A O 1
ATOM 636 N N . ASP A 1 82 ? -1.158 -13.734 5.003 1.00 50.41 82 ASP A N 1
ATOM 637 C CA . ASP A 1 82 ? -1.950 -12.595 4.504 1.00 50.41 82 ASP A CA 1
ATOM 638 C C . ASP A 1 82 ? -1.183 -11.250 4.542 1.00 50.41 82 ASP A C 1
ATOM 640 O O . ASP A 1 82 ? -1.772 -10.174 4.585 1.00 50.41 82 ASP A O 1
ATOM 644 N N . ALA A 1 83 ? 0.147 -11.277 4.612 1.00 59.59 83 ALA A N 1
ATOM 645 C CA . ALA A 1 83 ? 0.967 -10.112 4.886 1.00 59.59 83 ALA A CA 1
ATOM 646 C C . ALA A 1 83 ? 1.580 -9.593 3.584 1.00 59.59 83 ALA A C 1
ATOM 648 O O . ALA A 1 83 ? 2.682 -9.990 3.205 1.00 59.59 83 ALA A O 1
ATOM 649 N N . GLY A 1 84 ? 0.869 -8.693 2.905 1.00 70.31 84 GLY A N 1
ATOM 650 C CA . GLY A 1 84 ? 1.495 -7.838 1.899 1.00 70.31 84 GLY A CA 1
ATOM 651 C C . GLY A 1 84 ? 2.575 -6.930 2.511 1.00 70.31 84 GLY A C 1
ATOM 652 O O . GLY A 1 84 ? 2.745 -6.846 3.732 1.00 70.31 84 GLY A O 1
ATOM 653 N N . ILE A 1 85 ? 3.333 -6.236 1.666 1.00 77.25 85 ILE A N 1
ATOM 654 C CA . ILE A 1 85 ? 4.445 -5.381 2.094 1.00 77.25 85 ILE A CA 1
ATOM 655 C C . ILE A 1 85 ? 3.904 -4.020 2.540 1.00 77.25 85 ILE A C 1
ATOM 657 O O . ILE A 1 85 ? 3.301 -3.295 1.751 1.00 77.25 85 ILE A O 1
ATOM 661 N N . LEU A 1 86 ? 4.144 -3.652 3.801 1.00 83.62 86 LEU A N 1
ATOM 662 C CA . LEU A 1 86 ? 3.759 -2.344 4.332 1.00 83.62 86 LEU A CA 1
ATOM 663 C C . LEU A 1 86 ? 4.613 -1.231 3.702 1.00 83.62 86 LEU A C 1
ATOM 665 O O . LEU A 1 86 ? 5.825 -1.183 3.904 1.00 83.62 86 LEU A O 1
ATOM 669 N N . ILE A 1 87 ? 3.958 -0.319 2.989 1.00 86.38 87 ILE A N 1
ATOM 670 C CA . ILE A 1 87 ? 4.586 0.762 2.215 1.00 86.38 87 ILE A CA 1
ATOM 671 C C . ILE A 1 87 ? 4.951 1.947 3.118 1.00 86.38 87 ILE A C 1
ATOM 673 O O . ILE A 1 87 ? 5.998 2.565 2.967 1.00 86.38 87 ILE A O 1
ATOM 677 N N . ASN A 1 88 ? 4.096 2.270 4.092 1.00 84.31 88 ASN A N 1
ATOM 678 C CA . ASN A 1 88 ? 4.262 3.414 4.996 1.00 84.31 88 ASN A CA 1
ATOM 679 C C . ASN A 1 88 ? 4.892 3.034 6.350 1.00 84.31 88 ASN A C 1
ATOM 681 O O . ASN A 1 88 ? 4.576 3.624 7.386 1.00 84.31 88 ASN A O 1
ATOM 685 N N . SER A 1 89 ? 5.800 2.056 6.346 1.00 70.69 89 SER A N 1
ATOM 686 C CA . SER A 1 89 ? 6.445 1.505 7.547 1.00 70.69 89 SER A CA 1
ATOM 687 C C . SER A 1 89 ? 7.189 2.557 8.386 1.00 70.69 89 SER A C 1
ATOM 689 O O . SER A 1 89 ? 7.059 2.570 9.611 1.00 70.69 89 SER A O 1
ATOM 691 N N . ASP A 1 90 ? 7.887 3.504 7.756 1.00 62.28 90 ASP A N 1
ATOM 692 C CA . ASP A 1 90 ? 8.579 4.595 8.459 1.00 62.28 90 ASP A CA 1
ATOM 693 C C . ASP A 1 90 ? 7.625 5.579 9.155 1.00 62.28 90 ASP A C 1
ATOM 695 O O . ASP A 1 90 ? 7.969 6.146 10.198 1.00 62.28 90 ASP A O 1
ATOM 699 N N . ALA A 1 91 ? 6.418 5.783 8.616 1.00 60.25 91 ALA A N 1
ATOM 700 C CA . ALA A 1 91 ? 5.403 6.623 9.250 1.00 60.25 91 ALA A CA 1
ATOM 701 C C . ALA A 1 91 ? 4.875 5.968 10.535 1.00 60.25 91 ALA A C 1
ATOM 703 O O . ALA A 1 91 ? 4.780 6.629 11.571 1.00 60.25 91 ALA A O 1
ATOM 704 N N . VAL A 1 92 ? 4.637 4.652 10.497 1.00 58.41 92 VAL A N 1
ATOM 705 C CA . VAL A 1 92 ? 4.268 3.852 11.676 1.00 58.41 92 VAL A CA 1
ATOM 706 C C . VAL A 1 92 ? 5.384 3.892 12.725 1.00 58.41 92 VAL A C 1
ATOM 708 O O . VAL A 1 92 ? 5.132 4.188 1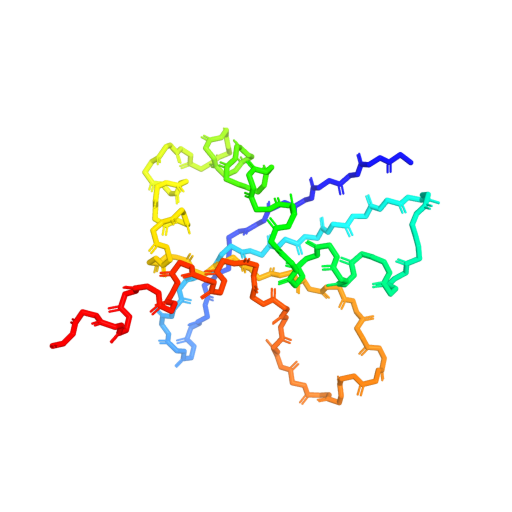3.893 1.00 58.41 92 VAL A O 1
ATOM 711 N N . ARG A 1 93 ? 6.644 3.716 12.310 1.00 57.00 93 ARG A N 1
ATOM 712 C CA . ARG A 1 93 ? 7.804 3.728 13.216 1.00 57.00 93 ARG A CA 1
ATOM 713 C C . ARG A 1 93 ? 7.990 5.074 13.928 1.00 57.00 93 ARG A C 1
ATOM 715 O O . ARG A 1 93 ? 8.349 5.111 15.102 1.00 57.00 93 ARG A O 1
ATOM 722 N N . LYS A 1 94 ? 7.708 6.195 13.252 1.00 55.50 94 LYS A N 1
ATOM 723 C CA . LYS A 1 94 ? 7.731 7.541 13.859 1.00 55.50 94 LYS A CA 1
ATOM 724 C C . LYS A 1 94 ? 6.620 7.764 14.890 1.00 55.50 94 LYS A C 1
ATOM 726 O O . LYS A 1 94 ? 6.797 8.617 15.761 1.00 55.50 94 LYS A O 1
ATOM 731 N N . GLN A 1 95 ? 5.501 7.042 14.810 1.00 52.78 95 GLN A N 1
ATOM 732 C CA . GLN A 1 95 ? 4.461 7.091 15.844 1.00 52.78 95 GLN A CA 1
ATOM 733 C C . GLN A 1 95 ? 4.865 6.304 17.097 1.00 52.78 95 GLN A C 1
ATOM 735 O O . GLN A 1 95 ? 4.636 6.788 18.201 1.00 52.78 95 GLN A O 1
ATOM 740 N N . GLU A 1 96 ? 5.521 5.150 16.945 1.00 52.09 96 GLU A N 1
ATOM 741 C CA . GLU A 1 96 ? 5.938 4.309 18.082 1.00 52.09 96 GLU A CA 1
ATOM 742 C C . GLU A 1 96 ? 7.026 4.952 18.957 1.00 52.09 96 GLU A C 1
ATOM 744 O O . GLU A 1 96 ? 7.085 4.698 20.156 1.00 52.09 96 GLU A O 1
ATOM 749 N N . VAL A 1 97 ? 7.864 5.826 18.389 1.00 53.16 97 VAL A N 1
ATOM 750 C CA . VAL A 1 97 ? 8.952 6.512 19.117 1.00 53.16 97 VAL A CA 1
ATOM 751 C C . VAL A 1 97 ? 8.445 7.681 19.983 1.00 53.16 97 VAL A C 1
ATOM 753 O O . VAL A 1 97 ? 9.195 8.226 20.788 1.00 53.16 97 VAL A O 1
ATOM 756 N N . LYS A 1 98 ? 7.166 8.065 19.874 1.00 47.41 98 LYS A N 1
ATOM 757 C CA . LYS A 1 98 ? 6.542 9.048 20.772 1.00 47.41 98 LYS A CA 1
ATOM 758 C C . LYS A 1 98 ? 5.889 8.341 21.968 1.00 47.41 98 LYS A C 1
ATOM 760 O O . LYS A 1 98 ? 4.663 8.280 22.042 1.00 47.41 98 LYS A O 1
ATOM 765 N N . GLN A 1 99 ? 6.697 7.819 22.890 1.00 35.12 99 GLN A N 1
ATOM 766 C CA . GLN A 1 99 ? 6.256 7.421 24.235 1.00 35.12 99 GLN A CA 1
ATOM 767 C C . GLN A 1 99 ? 7.021 8.195 25.302 1.00 35.12 99 GLN A C 1
ATOM 769 O O . GLN A 1 99 ? 8.252 8.353 25.141 1.00 35.12 99 GLN A O 1
#

Sequence (99 aa):
MRKLIIDFEYNEASGRSSIVVDFNDDSMTNIEINEAVRSGEILDEVIKQAALIFGEDVAQQVRDGRLAAVCLDHHPELKRGDAGILINSDAVRKQEVKQ